Protein AF-A0A7Y6PIR7-F1 (afdb_monomer_lite)

Secondary structure (DSSP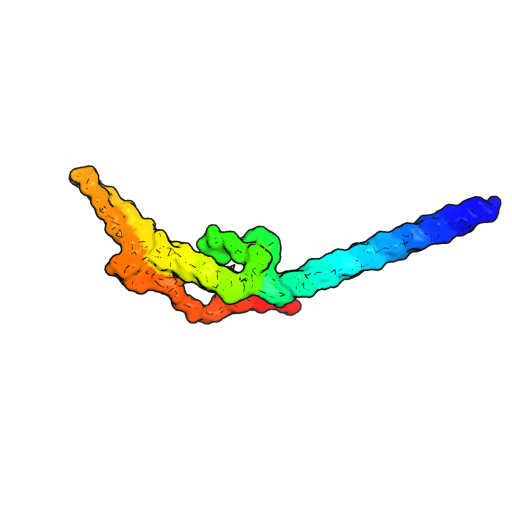, 8-state):
-HHHHHHHHHHHHHHHHHHHHHHHHHHHHHHHTSSSPPTT-EETTEE-TT--HHHHHHHHHHHHHT-EEEEE-TTS-EEEEEGGGGT------SHHHHHHHHH--

pLDDT: mean 92.65, std 8.77, range [52.0, 98.62]

Radius of gyration: 25.63 Å; chains: 1; bounding box: 66×21×73 Å

Sequence (105 aa):
KKGKKTGIKIALGITGAVIILAAAGYGAGAYYYKDKFFKGTTINHIACENMTVEQAEDLIRKKVEDYSIRVQFRNDQTREIKGQDISYAYVSDGSVQKLLDDQNP

Structure (mmCIF, N/CA/C/O backbone):
data_AF-A0A7Y6PIR7-F1
#
_entry.id   AF-A0A7Y6PIR7-F1
#
loop_
_atom_site.group_PDB
_atom_site.id
_atom_site.type_symbol
_atom_site.label_atom_id
_atom_site.label_alt_id
_atom_site.label_comp_id
_atom_site.label_asym_id
_atom_site.label_entity_id
_atom_site.label_seq_id
_atom_site.pdbx_PDB_ins_code
_atom_site.Cartn_x
_atom_site.Cartn_y
_atom_site.Cartn_z
_atom_site.occupancy
_atom_site.B_iso_or_equiv
_atom_site.auth_seq_id
_atom_site.auth_comp_id
_atom_site.auth_asym_id
_atom_site.auth_atom_id
_atom_site.pdbx_PDB_model_num
ATOM 1 N N . LYS A 1 1 ? 22.789 4.640 -53.531 1.00 52.00 1 LYS A N 1
ATOM 2 C CA . LYS A 1 1 ? 23.089 3.632 -52.468 1.00 52.00 1 LYS A CA 1
ATOM 3 C C . LYS A 1 1 ? 23.596 4.226 -51.135 1.00 52.00 1 LYS A C 1
ATOM 5 O O . LYS A 1 1 ? 23.262 3.646 -50.110 1.00 52.00 1 LYS A O 1
ATOM 10 N N . LYS A 1 2 ? 24.346 5.349 -51.096 1.00 53.69 2 LYS A N 1
ATOM 11 C CA . LYS A 1 2 ? 24.838 5.976 -49.839 1.00 53.69 2 LYS A CA 1
ATOM 12 C C . LYS A 1 2 ? 23.719 6.458 -48.890 1.00 53.69 2 LYS A C 1
ATOM 14 O O . LYS A 1 2 ? 23.734 6.070 -47.729 1.00 53.69 2 LYS A O 1
ATOM 19 N N . GLY A 1 3 ? 22.706 7.178 -49.387 1.00 60.72 3 GLY A N 1
ATOM 20 C CA . GLY A 1 3 ? 21.597 7.690 -48.555 1.00 60.72 3 GLY A CA 1
ATOM 21 C C . GLY A 1 3 ? 20.765 6.610 -47.847 1.00 60.72 3 GLY A C 1
ATOM 22 O O . GLY A 1 3 ? 20.400 6.778 -46.690 1.00 60.72 3 GLY A O 1
ATOM 23 N N . LYS A 1 4 ? 20.569 5.443 -48.485 1.00 62.88 4 LYS A N 1
ATOM 24 C CA . LYS A 1 4 ? 19.863 4.295 -47.881 1.00 62.88 4 LYS A CA 1
ATOM 25 C C . LYS A 1 4 ? 20.600 3.749 -46.649 1.00 62.88 4 LYS A C 1
ATOM 27 O O . LYS A 1 4 ? 19.962 3.390 -45.670 1.00 62.88 4 LYS A O 1
ATOM 32 N N . LYS A 1 5 ? 21.940 3.730 -46.665 1.00 67.31 5 LYS A N 1
ATOM 33 C CA . LYS A 1 5 ? 22.758 3.282 -45.522 1.00 67.31 5 LYS A CA 1
ATOM 34 C C . LYS A 1 5 ? 22.767 4.304 -44.379 1.00 67.31 5 LYS A C 1
ATOM 36 O O . LYS A 1 5 ? 22.776 3.899 -43.224 1.00 67.31 5 LYS A O 1
ATOM 41 N N . THR A 1 6 ? 22.741 5.603 -44.686 1.00 75.75 6 THR A N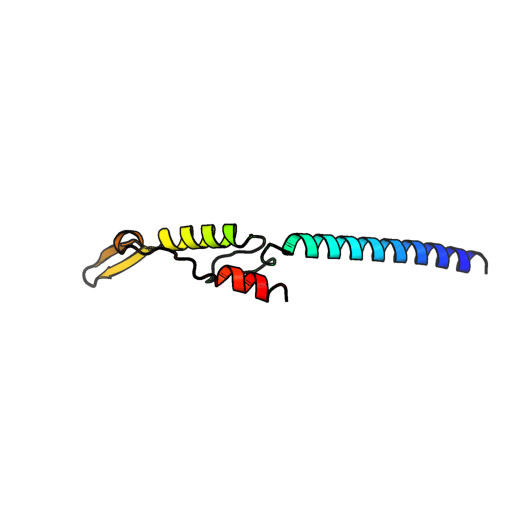 1
ATOM 42 C CA . THR A 1 6 ? 22.640 6.669 -43.672 1.00 75.75 6 THR A CA 1
ATOM 43 C C . THR A 1 6 ? 21.272 6.668 -42.991 1.00 75.75 6 THR A C 1
ATOM 45 O O . THR A 1 6 ? 21.215 6.710 -41.767 1.00 75.75 6 THR A O 1
ATOM 48 N N . GLY A 1 7 ? 20.183 6.514 -43.755 1.00 80.19 7 GLY A N 1
ATOM 49 C CA . GLY A 1 7 ? 18.832 6.388 -43.197 1.00 80.19 7 GLY A CA 1
ATOM 50 C C . GLY A 1 7 ? 18.678 5.180 -42.268 1.00 80.19 7 GLY A C 1
ATOM 51 O O . GLY A 1 7 ? 18.121 5.314 -41.185 1.00 80.19 7 GLY A O 1
ATOM 52 N N . ILE A 1 8 ? 19.257 4.027 -42.630 1.00 86.69 8 ILE A N 1
ATOM 53 C CA . ILE A 1 8 ? 19.265 2.829 -41.771 1.00 86.69 8 ILE A CA 1
ATOM 54 C C . ILE A 1 8 ? 20.022 3.078 -40.455 1.00 86.69 8 ILE A C 1
ATOM 56 O O . ILE A 1 8 ? 19.552 2.664 -39.402 1.00 86.69 8 ILE A O 1
ATOM 60 N N . LYS A 1 9 ? 21.166 3.775 -40.480 1.00 87.12 9 LYS A N 1
ATOM 61 C CA . LYS A 1 9 ? 21.930 4.095 -39.258 1.00 87.12 9 LYS A CA 1
ATOM 62 C C . LYS A 1 9 ? 21.167 5.027 -38.313 1.00 87.12 9 LYS A C 1
ATOM 64 O O . LYS A 1 9 ? 21.190 4.807 -37.109 1.00 87.12 9 LYS A O 1
ATOM 69 N N . ILE A 1 10 ? 20.494 6.042 -38.858 1.00 90.19 10 ILE A N 1
ATOM 70 C CA . ILE A 1 10 ? 19.666 6.966 -38.067 1.00 90.19 10 ILE A CA 1
ATOM 71 C C . ILE A 1 10 ? 18.476 6.215 -37.463 1.00 90.19 10 ILE A C 1
ATOM 73 O O . ILE A 1 10 ? 18.231 6.337 -36.266 1.00 90.19 10 ILE A O 1
ATOM 77 N N . ALA A 1 11 ? 17.791 5.387 -38.258 1.00 90.62 11 ALA A N 1
ATOM 78 C CA . ALA A 1 11 ? 16.684 4.566 -37.775 1.00 90.62 11 ALA A CA 1
ATOM 79 C C . ALA A 1 11 ? 17.122 3.639 -36.629 1.00 90.62 11 ALA A C 1
ATOM 81 O O . ALA A 1 11 ? 16.477 3.626 -35.589 1.00 90.62 11 ALA A O 1
ATOM 82 N N . LEU A 1 12 ? 18.261 2.949 -36.766 1.00 92.00 12 LEU A N 1
ATOM 83 C CA . LEU A 1 12 ? 18.822 2.106 -35.703 1.00 92.00 12 LEU A CA 1
ATOM 84 C C . LEU A 1 12 ? 19.160 2.896 -34.431 1.00 92.00 12 LEU A C 1
ATOM 86 O O . LEU A 1 12 ? 18.915 2.401 -33.334 1.00 92.00 12 LEU A O 1
ATOM 90 N N . GLY A 1 13 ? 19.688 4.117 -34.562 1.00 94.69 13 GLY A N 1
ATOM 91 C CA . GLY A 1 13 ? 19.960 4.991 -33.418 1.00 94.69 13 GLY A CA 1
ATOM 92 C C . GLY A 1 13 ? 18.688 5.378 -32.661 1.00 94.69 13 GLY A C 1
ATOM 93 O O . GLY A 1 13 ? 18.645 5.276 -31.437 1.00 94.69 13 GLY A O 1
ATOM 94 N N . ILE A 1 14 ? 17.630 5.750 -33.388 1.00 95.12 14 ILE A N 1
ATOM 95 C CA . ILE A 1 14 ? 16.325 6.080 -32.798 1.00 95.12 14 ILE A CA 1
ATOM 96 C C . ILE A 1 14 ? 15.714 4.845 -32.133 1.00 95.12 14 ILE A C 1
ATOM 98 O O . ILE A 1 14 ? 15.291 4.918 -30.983 1.00 95.12 14 ILE A O 1
ATOM 102 N N . THR A 1 15 ? 15.706 3.698 -32.817 1.00 95.75 15 THR A N 1
ATOM 103 C CA . THR A 1 15 ? 15.188 2.447 -32.250 1.00 95.75 15 THR A CA 1
ATOM 104 C C . THR A 1 15 ? 15.946 2.055 -30.982 1.00 95.75 15 THR A C 1
ATOM 106 O O . THR A 1 15 ? 15.318 1.699 -29.989 1.00 95.75 15 THR A O 1
ATOM 109 N N . GLY A 1 16 ? 17.276 2.186 -30.973 1.00 96.88 16 GLY A N 1
ATOM 110 C CA . GLY A 1 16 ? 18.091 1.944 -29.782 1.00 96.88 16 GLY A CA 1
ATOM 111 C C . GLY A 1 16 ? 17.726 2.870 -28.621 1.00 96.88 16 GLY A C 1
ATOM 112 O O . GLY A 1 16 ? 17.526 2.399 -27.504 1.00 96.88 16 GLY A O 1
ATOM 113 N N . ALA A 1 17 ? 17.563 4.169 -28.883 1.00 96.88 17 ALA A N 1
ATOM 114 C CA . ALA A 1 17 ? 17.153 5.133 -27.863 1.00 96.88 17 ALA A CA 1
ATOM 115 C C . ALA A 1 17 ? 15.765 4.812 -27.279 1.00 96.88 17 ALA A C 1
ATOM 117 O O . ALA A 1 17 ? 15.588 4.859 -26.064 1.00 96.88 17 ALA A O 1
ATOM 118 N N . VAL A 1 18 ? 14.797 4.424 -28.117 1.00 97.56 18 VAL A N 1
ATOM 119 C CA . VAL A 1 18 ? 13.450 4.027 -27.668 1.00 97.56 18 VAL A CA 1
ATOM 120 C C . VAL A 1 18 ? 13.504 2.794 -26.765 1.00 97.56 18 VAL A C 1
ATOM 122 O O . VAL A 1 18 ? 12.850 2.780 -25.726 1.00 97.56 18 VAL A O 1
ATOM 125 N N . ILE A 1 19 ? 14.306 1.783 -27.115 1.00 97.81 19 ILE A N 1
ATOM 126 C CA . ILE A 1 19 ? 14.468 0.575 -26.289 1.00 97.81 19 ILE A CA 1
ATOM 127 C C . ILE A 1 19 ? 15.065 0.926 -24.922 1.00 97.81 19 ILE A C 1
ATOM 129 O O . ILE A 1 19 ? 14.572 0.449 -23.903 1.00 97.81 19 ILE A O 1
ATOM 133 N N . ILE A 1 20 ? 16.088 1.785 -24.885 1.00 97.88 20 ILE A N 1
ATOM 134 C CA . ILE A 1 20 ? 16.714 2.221 -23.628 1.00 97.88 20 ILE A CA 1
ATOM 135 C C . ILE A 1 20 ? 15.701 2.962 -22.748 1.00 97.88 20 ILE A C 1
ATOM 137 O O . ILE A 1 20 ? 15.605 2.678 -21.556 1.00 97.88 20 ILE A O 1
ATOM 141 N N . LEU A 1 21 ? 14.914 3.873 -23.327 1.00 97.81 21 LEU A N 1
ATOM 142 C CA . LEU A 1 21 ? 13.882 4.606 -22.590 1.00 97.81 21 LEU A CA 1
ATOM 143 C C . LEU A 1 21 ? 12.775 3.680 -22.072 1.00 97.81 21 LEU A C 1
ATOM 145 O O . LEU A 1 21 ? 12.345 3.828 -20.930 1.00 97.81 21 LEU A O 1
ATOM 149 N N . ALA A 1 22 ? 12.348 2.701 -22.871 1.00 97.50 22 ALA A N 1
ATOM 150 C CA . ALA A 1 22 ? 11.367 1.708 -22.449 1.00 97.50 22 ALA A CA 1
ATOM 151 C C . ALA A 1 22 ? 11.895 0.843 -21.292 1.00 97.50 22 ALA A C 1
ATOM 153 O O . ALA A 1 22 ? 11.189 0.645 -20.304 1.00 97.50 22 ALA A O 1
ATOM 154 N N . ALA A 1 23 ? 13.149 0.386 -21.371 1.00 97.69 23 ALA A N 1
ATOM 155 C CA . ALA A 1 23 ? 13.791 -0.381 -20.306 1.00 97.69 23 ALA A CA 1
ATOM 156 C C . ALA A 1 23 ? 13.934 0.440 -19.014 1.00 97.69 23 ALA A C 1
ATOM 158 O O . ALA A 1 23 ? 13.648 -0.065 -17.930 1.00 97.69 23 ALA A O 1
ATOM 159 N N . ALA A 1 24 ? 14.314 1.717 -19.124 1.00 97.62 24 ALA A N 1
ATOM 160 C CA . ALA A 1 24 ? 14.389 2.626 -17.983 1.00 97.62 24 ALA A CA 1
ATOM 161 C C . ALA A 1 24 ? 13.009 2.856 -17.345 1.00 97.62 24 ALA A C 1
ATOM 163 O O . ALA A 1 24 ? 12.883 2.787 -16.124 1.00 97.62 24 ALA A O 1
ATOM 164 N N . GLY A 1 25 ? 11.970 3.069 -18.159 1.00 97.50 25 GLY A N 1
ATOM 165 C CA . GLY A 1 25 ? 10.593 3.222 -17.683 1.00 97.50 25 GLY A CA 1
ATOM 166 C C . GLY A 1 25 ? 10.079 1.973 -16.964 1.00 97.50 25 GLY A C 1
ATOM 167 O O . GLY A 1 25 ? 9.526 2.078 -15.871 1.00 97.50 25 GLY A O 1
ATOM 168 N N . TYR A 1 26 ? 10.327 0.789 -17.530 1.00 96.25 26 TYR A N 1
ATOM 169 C CA . TYR A 1 26 ? 9.986 -0.483 -16.893 1.00 96.25 26 TYR A CA 1
ATOM 170 C C . TYR A 1 26 ? 10.727 -0.668 -15.564 1.00 96.25 26 TYR A C 1
ATOM 172 O O . TYR A 1 26 ? 10.103 -0.979 -14.553 1.00 96.25 26 TYR A O 1
ATOM 180 N N . GLY A 1 27 ? 12.041 -0.424 -15.542 1.00 97.56 27 GLY A N 1
ATOM 181 C CA . GLY A 1 27 ? 12.855 -0.540 -14.331 1.00 97.56 27 GLY A CA 1
ATOM 182 C C . GLY A 1 27 ? 12.411 0.418 -13.224 1.00 97.56 27 GLY A C 1
ATOM 183 O O . GLY A 1 27 ? 12.318 0.015 -12.067 1.00 97.56 27 GLY A O 1
ATOM 184 N N . ALA A 1 28 ? 12.069 1.661 -13.574 1.00 97.06 28 ALA A N 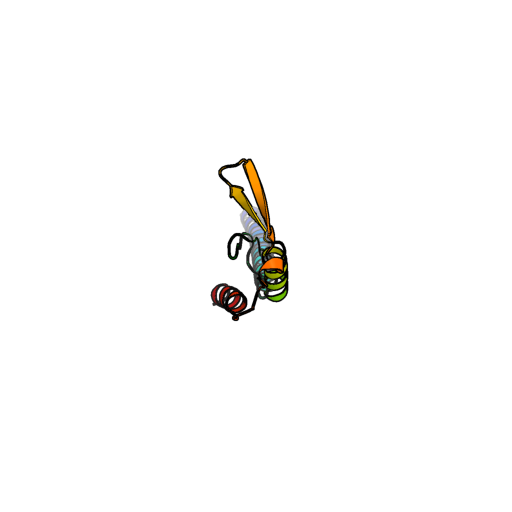1
ATOM 185 C CA . ALA A 1 28 ? 11.531 2.631 -12.626 1.00 97.06 28 ALA A CA 1
ATOM 186 C C . ALA A 1 28 ? 10.180 2.179 -12.046 1.00 97.06 28 ALA A C 1
ATOM 188 O O . ALA A 1 28 ? 9.977 2.266 -10.837 1.00 97.06 28 ALA A O 1
ATOM 189 N N . GLY A 1 29 ? 9.282 1.652 -12.885 1.00 96.38 29 GLY A N 1
ATOM 190 C CA . GLY A 1 29 ? 7.997 1.105 -12.442 1.00 96.38 29 GLY A CA 1
ATOM 191 C C . GLY A 1 29 ? 8.157 -0.112 -11.529 1.00 96.38 29 GLY A C 1
ATOM 192 O O . GLY A 1 29 ? 7.569 -0.151 -10.452 1.00 96.38 29 GLY A O 1
ATOM 193 N N . ALA A 1 30 ? 9.004 -1.068 -11.918 1.00 95.38 30 ALA A N 1
ATOM 194 C CA . ALA A 1 30 ? 9.300 -2.255 -11.120 1.00 95.38 30 ALA A CA 1
ATOM 195 C C . ALA A 1 30 ? 9.899 -1.891 -9.753 1.00 95.38 30 ALA A C 1
ATOM 197 O O . ALA A 1 30 ? 9.517 -2.459 -8.735 1.00 95.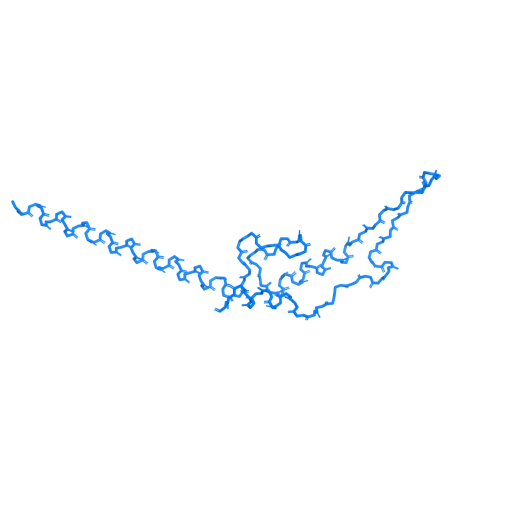38 30 ALA A O 1
ATOM 198 N N . TYR A 1 31 ? 10.801 -0.906 -9.709 1.00 96.38 31 TYR A N 1
ATOM 199 C CA . TYR A 1 31 ? 11.353 -0.413 -8.450 1.00 96.38 31 TYR A CA 1
ATOM 200 C C . TYR A 1 31 ? 10.297 0.296 -7.592 1.00 96.38 31 TYR A C 1
ATOM 202 O O . TYR A 1 31 ? 10.253 0.085 -6.384 1.00 96.38 31 TYR A O 1
ATOM 210 N N . TYR A 1 32 ? 9.428 1.107 -8.203 1.00 97.50 32 TYR A N 1
ATOM 211 C CA . TYR A 1 32 ? 8.388 1.853 -7.492 1.00 97.50 32 TYR A CA 1
ATOM 212 C C . TYR A 1 32 ? 7.362 0.948 -6.796 1.00 97.50 32 TYR A C 1
ATOM 214 O O . TYR A 1 32 ? 6.974 1.250 -5.667 1.00 97.50 32 TYR A O 1
ATOM 222 N N . TYR A 1 33 ? 6.951 -0.143 -7.454 1.00 97.69 33 TYR A N 1
ATOM 223 C CA . TYR A 1 33 ? 5.963 -1.106 -6.947 1.00 97.69 33 TYR A CA 1
ATOM 224 C C . TYR A 1 33 ? 6.566 -2.309 -6.212 1.00 97.69 33 TYR A C 1
ATOM 226 O O . TYR A 1 33 ? 5.840 -3.209 -5.798 1.00 97.69 33 TYR A O 1
ATOM 234 N N . LYS A 1 34 ? 7.885 -2.317 -5.991 1.00 96.12 34 LYS A N 1
ATOM 235 C CA . LYS A 1 34 ? 8.552 -3.358 -5.199 1.00 96.12 34 LYS A CA 1
ATOM 236 C C . LYS A 1 34 ? 7.962 -3.481 -3.789 1.00 96.12 34 LYS A C 1
ATOM 238 O O . LYS A 1 34 ? 7.881 -4.575 -3.249 1.00 96.12 34 LYS A O 1
ATOM 243 N N . ASP A 1 35 ? 7.592 -2.354 -3.194 1.00 97.50 35 ASP A N 1
ATOM 244 C CA . ASP A 1 35 ? 7.068 -2.238 -1.831 1.00 97.50 35 ASP A CA 1
ATOM 245 C C . ASP A 1 35 ? 5.672 -1.597 -1.789 1.00 97.50 35 ASP A C 1
ATOM 247 O O . ASP A 1 35 ? 5.192 -1.245 -0.712 1.00 97.50 35 ASP A O 1
ATOM 251 N N . LYS A 1 36 ? 5.030 -1.412 -2.951 1.00 98.50 36 LYS A N 1
ATOM 252 C CA . LYS A 1 36 ? 3.729 -0.745 -3.079 1.00 98.50 36 LYS A CA 1
ATOM 253 C C . LYS A 1 36 ? 2.754 -1.573 -3.892 1.00 98.50 36 LYS A C 1
ATOM 255 O O . LYS A 1 36 ? 3.118 -2.189 -4.893 1.00 98.50 36 LYS A O 1
ATOM 260 N N . PHE A 1 37 ? 1.485 -1.501 -3.523 1.00 98.56 37 PHE A N 1
ATOM 261 C CA . PHE A 1 37 ? 0.416 -2.069 -4.331 1.00 98.56 37 PHE A CA 1
ATOM 262 C C . PHE A 1 37 ? 0.296 -1.366 -5.685 1.00 98.56 37 PHE A C 1
ATOM 264 O O . PHE A 1 37 ? 0.449 -0.144 -5.777 1.00 98.56 37 PHE A O 1
ATOM 271 N N . PHE A 1 38 ? -0.017 -2.129 -6.732 1.00 98.19 38 PHE A N 1
ATOM 272 C CA . PHE A 1 38 ? -0.227 -1.596 -8.072 1.00 98.19 38 PHE A CA 1
ATOM 273 C C . PHE A 1 38 ? -1.351 -0.557 -8.130 1.00 98.19 38 PHE A C 1
ATOM 275 O O . PHE A 1 38 ? -2.266 -0.508 -7.302 1.00 98.19 38 PHE A O 1
ATOM 282 N N . LYS A 1 39 ? -1.287 0.289 -9.161 1.00 97.62 39 LYS A N 1
ATOM 283 C CA . LYS A 1 39 ? -2.390 1.181 -9.510 1.00 97.62 39 LYS A CA 1
ATOM 284 C C . LYS A 1 39 ? -3.686 0.382 -9.692 1.00 97.62 39 LYS A C 1
ATOM 286 O O . LYS A 1 39 ? -3.691 -0.630 -10.387 1.00 97.62 39 LYS A O 1
ATOM 291 N N . GLY A 1 40 ? -4.781 0.866 -9.112 1.00 97.44 40 GLY A N 1
ATOM 292 C CA . GLY A 1 40 ? -6.091 0.221 -9.137 1.00 97.44 40 GLY A CA 1
ATOM 293 C C . GLY A 1 40 ? -6.317 -0.850 -8.065 1.00 97.44 40 GLY A C 1
ATOM 294 O O . GLY A 1 40 ? -7.425 -1.379 -7.998 1.00 97.44 40 GLY A O 1
ATOM 295 N N . THR A 1 41 ? -5.331 -1.170 -7.217 1.00 98.12 41 THR A N 1
ATOM 296 C CA . THR A 1 41 ? -5.521 -2.149 -6.137 1.00 98.12 41 THR A CA 1
ATOM 297 C C . THR A 1 41 ? -6.523 -1.646 -5.097 1.00 98.12 41 THR A C 1
ATOM 299 O O . THR A 1 41 ? -6.386 -0.557 -4.531 1.00 98.12 41 THR A O 1
ATOM 302 N N . THR A 1 42 ? -7.515 -2.485 -4.800 1.00 97.81 42 THR A N 1
ATOM 303 C CA . THR A 1 42 ? -8.480 -2.277 -3.717 1.00 97.81 42 THR A CA 1
ATOM 304 C C . THR A 1 42 ? -8.478 -3.469 -2.771 1.00 97.81 42 THR A C 1
ATOM 306 O O . THR A 1 42 ? -8.626 -4.602 -3.227 1.00 97.81 42 THR A O 1
ATOM 309 N N . ILE A 1 43 ? -8.390 -3.220 -1.467 1.00 96.31 43 ILE A N 1
ATOM 310 C CA . ILE A 1 43 ? -8.478 -4.244 -0.419 1.00 96.31 43 ILE A CA 1
ATOM 311 C C . ILE A 1 43 ? -9.771 -3.993 0.348 1.00 96.31 43 ILE A C 1
ATOM 313 O O . ILE A 1 43 ? -9.964 -2.904 0.877 1.00 96.31 43 ILE A O 1
ATOM 317 N N . ASN A 1 44 ? -10.692 -4.961 0.375 1.00 91.19 44 ASN A N 1
ATOM 318 C CA . ASN A 1 44 ? -12.006 -4.809 1.021 1.00 91.19 44 ASN A CA 1
ATOM 319 C C . ASN A 1 44 ? -12.738 -3.506 0.624 1.00 91.19 44 ASN A C 1
ATOM 321 O O . ASN A 1 44 ? -13.278 -2.800 1.472 1.00 91.19 44 ASN A O 1
ATOM 325 N N . HIS A 1 45 ? -12.732 -3.171 -0.673 1.00 93.75 45 HIS A N 1
ATOM 326 C CA . HIS A 1 45 ? -13.295 -1.932 -1.247 1.00 93.75 45 HIS A CA 1
ATOM 327 C C . HIS A 1 45 ? -12.606 -0.618 -0.837 1.00 93.75 45 HIS A C 1
ATOM 329 O O . HIS A 1 45 ? -13.067 0.462 -1.204 1.00 93.75 45 HIS A O 1
ATOM 335 N N . ILE A 1 46 ? -11.482 -0.686 -0.129 1.00 95.56 46 ILE A N 1
ATOM 336 C CA . ILE A 1 46 ? -10.649 0.465 0.213 1.00 95.56 46 ILE A CA 1
ATOM 337 C C . ILE A 1 46 ? -9.563 0.589 -0.856 1.00 95.56 46 ILE A C 1
ATOM 339 O O . ILE A 1 46 ? -8.866 -0.378 -1.155 1.00 95.56 46 ILE A O 1
ATOM 343 N N . ALA A 1 47 ? -9.444 1.767 -1.472 1.00 97.81 47 ALA A N 1
ATOM 344 C CA . ALA A 1 47 ? -8.419 2.032 -2.478 1.00 97.81 47 ALA A CA 1
ATOM 345 C C . ALA A 1 47 ? -7.036 2.098 -1.814 1.00 97.81 47 ALA A C 1
ATOM 347 O O . ALA A 1 47 ? -6.751 3.036 -1.071 1.00 97.81 47 ALA A O 1
ATOM 348 N N . CYS A 1 48 ? -6.197 1.103 -2.099 1.00 98.19 48 CYS A N 1
ATOM 349 C CA . CYS A 1 48 ? -4.858 0.942 -1.526 1.00 98.19 48 CYS A CA 1
ATOM 350 C C . CYS A 1 48 ? -3.761 1.068 -2.594 1.00 98.19 48 CYS A C 1
ATOM 352 O O . CYS A 1 48 ? -2.625 0.661 -2.380 1.00 98.19 48 CYS A O 1
ATOM 354 N N . GLU A 1 49 ? -4.095 1.603 -3.768 1.00 98.38 49 GLU A N 1
ATOM 355 C CA . GLU A 1 49 ? -3.153 1.781 -4.866 1.00 98.38 49 GLU A CA 1
ATOM 356 C C . GLU A 1 49 ? -1.971 2.682 -4.497 1.00 98.38 49 GLU A C 1
ATOM 358 O O . GLU A 1 49 ? -2.135 3.718 -3.853 1.00 98.38 49 GLU A O 1
ATOM 363 N N . ASN A 1 50 ? -0.776 2.319 -4.970 1.00 98.31 50 ASN A N 1
ATOM 364 C CA . ASN A 1 50 ? 0.471 3.047 -4.724 1.00 98.31 50 ASN A CA 1
ATOM 365 C C . ASN A 1 50 ? 0.839 3.192 -3.236 1.00 98.31 50 ASN A C 1
ATOM 367 O O . ASN A 1 50 ? 1.665 4.039 -2.893 1.00 98.31 50 ASN A O 1
ATOM 371 N N . MET A 1 51 ? 0.234 2.393 -2.355 1.00 98.62 51 MET A N 1
ATOM 372 C CA . MET A 1 51 ? 0.514 2.400 -0.921 1.00 98.62 51 MET A CA 1
ATOM 373 C C . MET A 1 51 ? 1.446 1.260 -0.549 1.00 98.62 51 MET A C 1
ATOM 375 O O . MET A 1 51 ? 1.361 0.173 -1.123 1.00 98.62 51 MET A O 1
ATOM 379 N N . THR A 1 52 ? 2.298 1.498 0.443 1.00 98.56 52 THR A N 1
ATOM 380 C CA . THR A 1 52 ? 2.972 0.418 1.167 1.00 98.56 52 THR A CA 1
ATOM 381 C C . THR A 1 52 ? 1.968 -0.367 2.014 1.00 98.56 52 THR A C 1
ATOM 383 O O . THR A 1 52 ? 0.844 0.088 2.243 1.00 98.56 52 THR A O 1
ATOM 386 N N . VAL A 1 53 ? 2.372 -1.535 2.518 1.00 98.25 53 VAL A N 1
ATOM 387 C CA . VAL A 1 53 ? 1.551 -2.328 3.452 1.00 98.25 53 VAL A CA 1
ATOM 388 C C . VAL A 1 53 ? 1.159 -1.497 4.671 1.00 98.25 53 VAL A C 1
ATOM 390 O O . VAL A 1 53 ? -0.022 -1.413 4.979 1.00 98.25 53 VAL A O 1
ATOM 393 N N . GLU A 1 54 ? 2.113 -0.802 5.292 1.00 98.31 54 GLU A N 1
ATOM 394 C CA . GLU A 1 54 ? 1.864 0.081 6.443 1.00 98.31 54 GLU A CA 1
ATOM 395 C C . GLU A 1 54 ? 0.810 1.155 6.131 1.00 98.31 54 GLU A C 1
ATOM 397 O O . GLU A 1 54 ? -0.164 1.315 6.862 1.00 98.31 54 GLU A O 1
ATOM 402 N N . GLN A 1 55 ? 0.949 1.842 4.994 1.00 98.44 55 GLN A N 1
ATOM 403 C CA . GLN A 1 55 ? -0.004 2.871 4.570 1.00 98.44 55 GLN A CA 1
ATOM 404 C C . GLN A 1 55 ? -1.403 2.298 4.305 1.00 98.44 55 GLN A C 1
ATOM 406 O O . GLN A 1 55 ? -2.405 2.929 4.651 1.00 98.44 55 GLN A O 1
ATOM 411 N N . ALA A 1 56 ? -1.478 1.113 3.693 1.00 98.19 56 ALA A N 1
ATOM 412 C CA . ALA A 1 56 ? -2.736 0.426 3.443 1.00 98.19 56 ALA A CA 1
ATOM 413 C C . ALA A 1 56 ? -3.403 -0.005 4.756 1.00 98.19 56 ALA A C 1
ATOM 415 O O . ALA A 1 56 ? -4.590 0.255 4.942 1.00 98.19 56 ALA A O 1
ATOM 416 N N . GLU A 1 57 ? -2.654 -0.595 5.690 1.00 97.75 57 GLU A N 1
ATOM 417 C CA . GLU A 1 57 ? -3.167 -0.989 7.004 1.00 97.75 57 GLU A CA 1
ATOM 418 C C . GLU A 1 57 ? -3.671 0.206 7.814 1.00 97.75 57 GLU A C 1
ATOM 420 O O . GLU A 1 57 ? -4.750 0.137 8.403 1.00 97.75 57 GLU A O 1
ATOM 425 N N . ASP A 1 58 ? -2.947 1.324 7.805 1.00 97.00 58 ASP A N 1
ATOM 426 C CA . ASP A 1 58 ? -3.374 2.554 8.470 1.00 97.00 58 ASP A CA 1
ATOM 427 C C . ASP A 1 58 ? -4.660 3.122 7.871 1.00 97.00 58 ASP A C 1
ATOM 429 O O . ASP A 1 58 ? -5.541 3.600 8.595 1.00 97.00 58 ASP A O 1
ATOM 433 N N . LEU A 1 59 ? -4.798 3.075 6.544 1.00 97.00 59 LEU A N 1
ATOM 434 C CA . LEU A 1 59 ? -6.026 3.492 5.879 1.00 97.00 59 LEU A CA 1
ATOM 435 C C . LEU A 1 59 ? -7.192 2.559 6.226 1.00 97.00 59 LEU A C 1
ATOM 437 O O . LEU A 1 59 ? -8.286 3.042 6.527 1.00 97.00 59 LEU A O 1
ATOM 441 N N . ILE A 1 60 ? -6.963 1.244 6.212 1.00 95.62 60 ILE A N 1
ATOM 442 C CA . ILE A 1 60 ? -7.964 0.238 6.578 1.00 95.62 60 ILE A CA 1
ATOM 443 C C . ILE A 1 60 ? -8.413 0.448 8.022 1.00 95.62 60 ILE A C 1
ATOM 445 O O . ILE A 1 60 ? -9.613 0.548 8.271 1.00 95.62 60 ILE A O 1
ATOM 449 N N . ARG A 1 61 ? -7.471 0.617 8.954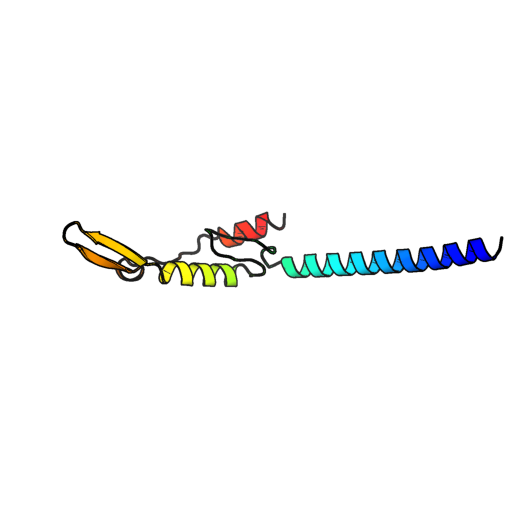 1.00 93.94 61 ARG A N 1
ATOM 450 C CA . ARG A 1 61 ? -7.746 0.916 10.362 1.00 93.94 61 ARG A CA 1
ATOM 451 C C . ARG A 1 61 ? -8.646 2.135 10.515 1.00 93.94 61 ARG A C 1
ATOM 453 O O . ARG A 1 61 ? -9.702 2.030 11.130 1.00 93.94 61 ARG A O 1
ATOM 460 N N . LYS A 1 62 ? -8.299 3.254 9.869 1.00 92.44 62 LYS A N 1
ATOM 461 C CA . LYS A 1 62 ? -9.118 4.479 9.898 1.00 92.44 62 LYS A CA 1
ATOM 462 C C . LYS A 1 62 ? -10.532 4.248 9.367 1.00 92.44 62 LYS A C 1
ATOM 464 O O . LYS A 1 62 ? -11.486 4.760 9.939 1.00 92.44 62 LYS A O 1
ATOM 469 N N . LYS A 1 63 ? -10.686 3.484 8.280 1.00 91.38 63 LYS A N 1
ATOM 470 C CA . LYS A 1 63 ? -12.003 3.179 7.692 1.00 91.38 63 LYS A CA 1
ATOM 471 C C . LYS A 1 63 ? -12.839 2.228 8.548 1.00 91.38 63 LYS A C 1
ATOM 473 O O . LYS A 1 63 ? -14.056 2.371 8.583 1.00 91.38 63 LYS A O 1
ATOM 478 N N . VAL A 1 64 ? -12.195 1.281 9.223 1.00 89.06 64 VAL A N 1
ATOM 479 C CA . VAL A 1 64 ? -12.829 0.343 10.157 1.00 89.06 64 VAL A CA 1
ATOM 480 C C . VAL A 1 64 ? -13.294 1.067 11.423 1.00 89.06 64 VAL A C 1
ATOM 482 O O . VAL A 1 64 ? -14.421 0.864 11.864 1.00 89.06 64 VAL A O 1
ATOM 485 N N . GLU A 1 65 ? -12.467 1.948 11.982 1.00 85.56 65 GLU A N 1
ATOM 486 C CA . GLU A 1 65 ? -12.766 2.665 13.229 1.00 85.56 65 GLU A CA 1
ATOM 487 C C . GLU A 1 65 ? -13.787 3.808 13.052 1.00 85.56 65 GLU A C 1
ATOM 489 O O . GLU A 1 65 ? -14.521 4.124 13.990 1.00 85.56 65 GLU A O 1
ATOM 494 N N . ASP A 1 66 ? -13.889 4.393 11.851 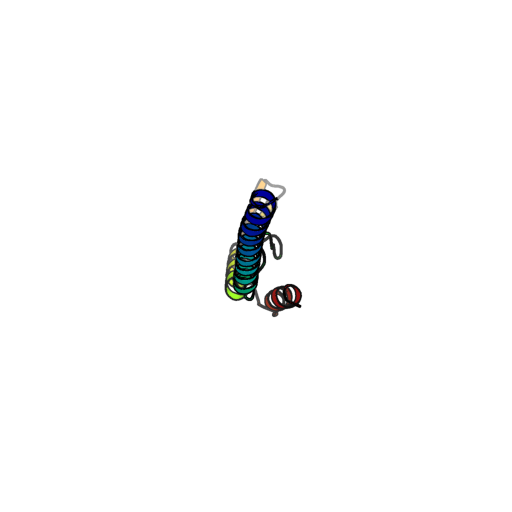1.00 87.81 66 ASP A N 1
ATOM 495 C CA . ASP A 1 66 ? -14.917 5.386 11.468 1.00 87.81 66 ASP A CA 1
ATOM 496 C C . ASP A 1 66 ? -16.248 4.739 11.021 1.00 87.81 66 ASP A C 1
ATOM 498 O O . ASP A 1 66 ? -17.163 5.396 10.522 1.00 87.81 66 ASP A O 1
ATOM 502 N N . TYR A 1 67 ? -16.381 3.420 11.170 1.00 87.62 67 TYR A N 1
ATOM 503 C CA . TYR A 1 67 ? -17.577 2.704 10.746 1.00 87.62 67 TYR A CA 1
ATOM 504 C C . TYR A 1 67 ? -18.801 3.081 11.594 1.00 87.62 67 TYR A C 1
ATOM 506 O O . TYR A 1 67 ? -18.728 3.186 12.820 1.00 87.62 67 TYR A O 1
ATOM 514 N N . SER A 1 68 ? -19.958 3.233 10.946 1.00 91.69 68 SER A N 1
ATOM 515 C CA . SER A 1 68 ? -21.238 3.437 11.628 1.00 91.69 68 SER A CA 1
ATOM 516 C C . SER A 1 68 ? -22.366 2.663 10.953 1.00 91.69 68 SER A C 1
ATOM 518 O O . SER A 1 68 ? -22.440 2.560 9.729 1.00 91.69 68 SER A O 1
ATOM 520 N N . ILE A 1 69 ? -23.266 2.120 11.772 1.00 92.44 69 ILE A N 1
ATOM 521 C CA . ILE A 1 69 ? -24.515 1.502 11.334 1.00 92.44 69 ILE A CA 1
ATOM 522 C C . ILE A 1 69 ? -25.661 2.375 11.817 1.00 92.44 69 ILE A C 1
ATOM 524 O O . ILE A 1 69 ? -25.797 2.638 13.011 1.00 92.44 69 ILE A O 1
ATOM 528 N N . ARG A 1 70 ? -26.534 2.777 10.895 1.00 93.81 70 ARG A N 1
ATOM 529 C CA . ARG A 1 70 ? -27.777 3.473 11.221 1.00 93.81 70 ARG A CA 1
ATOM 530 C C . ARG A 1 70 ? -28.950 2.504 11.144 1.00 93.81 70 ARG A C 1
ATOM 532 O O . ARG A 1 70 ? -29.235 1.957 10.084 1.00 93.81 70 ARG A O 1
ATOM 539 N N . VAL A 1 71 ? -29.639 2.315 12.264 1.00 93.44 71 VAL A N 1
ATOM 540 C CA . VAL A 1 71 ? -30.804 1.434 12.384 1.00 93.44 71 VAL A CA 1
ATOM 541 C C . VAL A 1 71 ? -32.062 2.288 12.481 1.00 93.44 71 VAL A C 1
ATOM 543 O O . VAL A 1 71 ? -32.207 3.081 13.414 1.00 93.44 71 VAL A O 1
ATOM 546 N N . GLN A 1 72 ? -32.970 2.115 11.520 1.00 94.81 72 GLN A N 1
ATOM 547 C CA . GLN A 1 72 ? -34.301 2.716 11.536 1.00 94.81 72 GLN A CA 1
ATOM 548 C C . GLN A 1 72 ? -35.303 1.720 12.126 1.00 94.81 72 GLN A C 1
ATOM 550 O O . GLN A 1 72 ? -35.449 0.596 11.647 1.00 94.81 72 GLN A O 1
ATOM 555 N N . PHE A 1 73 ? -35.987 2.133 13.184 1.00 93.75 73 PHE A N 1
ATOM 556 C CA . PHE A 1 73 ? -37.006 1.348 13.865 1.00 93.75 73 PHE A CA 1
ATOM 557 C C . PHE A 1 73 ? -38.396 1.654 13.294 1.00 93.75 73 PHE A C 1
ATOM 559 O O . PHE A 1 73 ? -38.626 2.684 12.666 1.00 93.75 73 PHE A O 1
ATOM 566 N N . ARG A 1 74 ? -39.354 0.753 13.548 1.00 92.62 74 ARG A N 1
ATOM 567 C CA . ARG A 1 74 ? -40.735 0.835 13.025 1.00 92.62 74 ARG A CA 1
ATOM 568 C C . ARG A 1 74 ? -41.526 2.065 13.498 1.00 92.62 74 ARG A C 1
ATOM 570 O O . ARG A 1 74 ? -42.572 2.344 12.935 1.00 92.62 74 ARG A O 1
ATOM 577 N N . ASN A 1 75 ? -41.070 2.745 14.545 1.00 93.56 75 ASN A N 1
ATOM 578 C CA . ASN A 1 75 ? -41.689 3.929 15.148 1.00 93.56 75 ASN A CA 1
ATOM 579 C C . ASN A 1 75 ? -40.979 5.233 14.738 1.00 93.56 75 ASN A C 1
ATOM 581 O O . ASN A 1 75 ? -40.928 6.171 15.530 1.00 93.56 75 ASN A O 1
ATOM 585 N N . ASP A 1 76 ? -40.345 5.243 13.563 1.00 89.00 76 ASP A N 1
ATOM 586 C CA . ASP A 1 76 ? -39.533 6.346 13.028 1.00 89.00 76 ASP A CA 1
ATOM 587 C C . ASP A 1 76 ? -38.331 6.757 13.897 1.00 89.00 76 ASP A C 1
ATOM 589 O O . ASP A 1 76 ? -37.642 7.737 13.608 1.00 89.00 76 ASP A O 1
ATOM 593 N N . GLN A 1 77 ? -38.003 5.987 14.939 1.00 94.19 77 GLN A N 1
ATOM 594 C CA . GLN A 1 77 ? -36.778 6.208 15.696 1.00 94.19 77 GLN A CA 1
ATOM 595 C C . GLN A 1 77 ? -35.571 5.746 14.890 1.00 94.19 77 GLN A C 1
ATOM 597 O O . GLN A 1 77 ? -35.573 4.679 14.281 1.00 94.19 77 GLN A O 1
ATOM 602 N N . THR A 1 78 ? -34.505 6.535 14.936 1.00 94.62 78 THR A N 1
ATOM 603 C CA . THR A 1 78 ? -33.216 6.185 14.345 1.00 94.62 78 THR A CA 1
ATOM 604 C C . THR A 1 78 ? -32.174 6.101 15.447 1.00 94.62 78 THR A C 1
ATOM 606 O O . THR A 1 78 ? -32.113 6.979 16.307 1.00 94.62 78 THR A O 1
ATOM 609 N N . ARG A 1 79 ? -31.346 5.055 15.427 1.00 93.38 79 ARG A N 1
ATOM 610 C CA . ARG A 1 79 ? -30.144 4.972 16.264 1.00 93.38 79 ARG A CA 1
ATOM 611 C C . ARG A 1 79 ? -28.926 4.730 15.396 1.00 93.38 79 ARG A C 1
ATOM 613 O O . ARG A 1 79 ? -28.987 3.966 14.437 1.00 93.38 79 ARG A O 1
ATOM 620 N N . GLU A 1 80 ? -27.836 5.385 15.749 1.00 94.94 80 GLU A N 1
ATOM 621 C CA . GLU A 1 80 ? -26.521 5.151 15.169 1.00 94.94 80 GLU A CA 1
ATOM 622 C C . GLU A 1 80 ? -25.708 4.311 16.155 1.00 94.94 80 GLU A C 1
ATOM 624 O O . GLU A 1 80 ? -25.737 4.577 17.354 1.00 94.94 80 GLU A O 1
ATOM 629 N N . ILE A 1 81 ? -25.042 3.280 15.646 1.00 92.31 81 ILE A N 1
ATOM 630 C CA . ILE A 1 81 ? -24.067 2.468 16.370 1.00 92.31 81 ILE A CA 1
ATOM 631 C C . ILE A 1 81 ? -22.736 2.717 15.681 1.00 92.31 81 ILE A C 1
ATOM 633 O O . ILE A 1 81 ? -22.567 2.350 14.515 1.00 92.31 81 ILE A O 1
ATOM 637 N N . LYS A 1 82 ? -21.806 3.361 16.375 1.00 91.62 82 LYS A N 1
ATOM 638 C CA . LYS A 1 82 ? -20.446 3.563 15.876 1.00 91.62 82 LYS A CA 1
ATOM 639 C C . LYS A 1 82 ? -19.611 2.327 16.172 1.00 91.62 82 LYS A C 1
ATOM 641 O O . LYS A 1 82 ? -19.862 1.622 17.146 1.00 91.62 82 LYS A O 1
ATOM 646 N N . GLY A 1 83 ? -18.576 2.083 15.374 1.00 88.00 83 GLY A N 1
ATOM 647 C CA . GLY A 1 83 ? -17.620 1.005 15.629 1.00 88.00 83 GLY A CA 1
ATOM 648 C C . GLY A 1 83 ? -17.035 1.084 17.044 1.00 88.00 83 GLY A C 1
ATOM 649 O O . GLY A 1 83 ? -16.936 0.076 17.737 1.00 88.00 83 GLY A O 1
ATOM 650 N N . GLN A 1 84 ? -16.775 2.303 17.522 1.00 87.31 84 GLN A N 1
ATOM 651 C CA . GLN A 1 84 ? -16.284 2.582 18.875 1.00 87.31 84 GLN A CA 1
ATOM 652 C C . GLN A 1 84 ? -17.241 2.093 19.978 1.00 87.31 84 GLN A C 1
ATOM 654 O O . GLN A 1 84 ? -16.775 1.587 20.997 1.00 87.31 84 GLN A O 1
ATOM 659 N N . ASP A 1 85 ? -18.559 2.161 19.757 1.00 90.81 85 ASP A N 1
ATOM 660 C CA . ASP A 1 85 ? -19.574 1.734 20.734 1.00 90.81 85 ASP A CA 1
ATOM 661 C C . ASP A 1 85 ? -19.547 0.215 20.975 1.00 90.81 85 ASP A C 1
ATOM 663 O O . ASP A 1 85 ? -20.014 -0.267 22.006 1.00 90.81 85 ASP A O 1
ATOM 667 N N . ILE A 1 86 ? -18.993 -0.545 20.026 1.00 90.12 86 ILE A N 1
ATOM 668 C CA . ILE A 1 86 ? -18.889 -2.010 20.063 1.00 90.12 86 ILE A CA 1
ATOM 669 C C . ILE A 1 86 ? -17.436 -2.501 20.069 1.00 90.12 86 ILE A C 1
ATOM 671 O O . ILE A 1 86 ? -17.189 -3.681 19.837 1.00 90.12 86 ILE A O 1
ATOM 675 N N . SER A 1 87 ? -16.471 -1.607 20.321 1.00 90.50 87 SER A N 1
ATOM 676 C CA . SER A 1 87 ? -15.032 -1.925 20.279 1.00 90.50 87 SER A CA 1
ATOM 677 C C . SER A 1 87 ? -14.583 -2.564 18.954 1.00 90.50 87 SER A C 1
ATOM 679 O O . SER A 1 87 ? -13.697 -3.417 18.929 1.00 90.50 87 SER A O 1
ATOM 681 N N . TYR A 1 88 ? -15.206 -2.165 17.843 1.00 90.19 88 TYR A N 1
ATOM 682 C CA . TYR A 1 88 ? -14.811 -2.598 16.510 1.00 90.19 88 TYR A CA 1
ATOM 683 C C . TYR A 1 88 ? -13.497 -1.923 16.121 1.00 90.19 88 TYR A C 1
ATOM 685 O O . TYR A 1 88 ? -13.424 -0.699 16.017 1.00 90.19 88 TYR A O 1
ATOM 693 N N . ALA A 1 89 ? -12.462 -2.734 15.925 1.00 91.25 89 ALA A N 1
ATOM 694 C CA . ALA A 1 89 ? -11.111 -2.281 15.636 1.00 91.25 89 ALA A CA 1
ATOM 695 C C . ALA A 1 89 ? -10.460 -3.174 14.580 1.00 91.25 89 ALA A C 1
ATOM 697 O O . ALA A 1 89 ? -10.736 -4.373 14.496 1.00 91.25 89 ALA A O 1
ATOM 698 N N . TYR A 1 90 ? -9.564 -2.585 13.792 1.00 91.44 90 TYR A N 1
ATOM 699 C CA . TYR A 1 90 ? -8.745 -3.342 12.856 1.00 91.44 90 TYR A CA 1
ATOM 700 C C . TYR A 1 90 ? -7.586 -4.022 13.589 1.00 91.44 90 TYR A C 1
ATOM 702 O O . TYR A 1 90 ? -6.780 -3.366 14.259 1.00 91.44 90 TYR A O 1
ATOM 710 N N . VAL A 1 91 ? -7.477 -5.335 13.406 1.00 93.62 91 VAL A N 1
ATOM 711 C CA . VAL A 1 91 ? -6.363 -6.150 13.890 1.00 93.62 91 VAL A CA 1
ATOM 712 C C . VAL A 1 91 ? -5.654 -6.719 12.672 1.00 93.62 91 VAL A C 1
ATOM 714 O O . VAL A 1 91 ? -6.265 -7.446 11.894 1.00 93.62 91 VAL A O 1
ATOM 717 N N . SER A 1 92 ? -4.378 -6.371 12.505 1.00 94.56 92 SER A N 1
ATOM 718 C CA . SER A 1 92 ? -3.564 -6.950 11.438 1.00 94.56 92 SER A CA 1
ATOM 719 C C . SER A 1 92 ? -3.365 -8.441 11.697 1.00 94.56 92 SER A C 1
ATOM 721 O O . SER A 1 92 ? -2.957 -8.842 12.788 1.00 94.56 92 SER A O 1
ATOM 723 N N . ASP A 1 93 ? -3.645 -9.252 10.684 1.00 95.50 93 ASP A N 1
ATOM 724 C CA . ASP A 1 93 ? -3.405 -10.696 10.651 1.00 95.50 93 ASP A CA 1
ATOM 725 C C . ASP A 1 93 ? -2.309 -11.075 9.635 1.00 95.50 93 ASP A C 1
ATOM 727 O O . ASP A 1 93 ? -2.093 -12.252 9.347 1.00 95.50 93 ASP A O 1
ATOM 731 N N . GLY A 1 94 ? -1.620 -10.076 9.072 1.00 97.19 94 GLY A N 1
ATOM 732 C CA . GLY A 1 94 ? -0.617 -10.252 8.022 1.00 97.19 94 GLY A CA 1
ATOM 733 C C . GLY A 1 94 ? -1.188 -10.495 6.619 1.00 97.19 94 GLY A C 1
ATOM 734 O O . GLY A 1 94 ? -0.413 -10.617 5.670 1.00 97.19 94 GLY A O 1
ATOM 735 N N . SER A 1 95 ? -2.512 -10.529 6.437 1.00 97.12 95 SER A N 1
ATOM 736 C CA . SER A 1 95 ? -3.127 -10.737 5.117 1.00 97.12 95 SER A CA 1
ATOM 737 C C . SER A 1 95 ? -2.778 -9.633 4.117 1.00 97.12 95 SER A C 1
ATOM 739 O O . SER A 1 95 ? -2.551 -9.929 2.947 1.00 97.12 95 SER A O 1
ATOM 741 N N . VAL A 1 96 ? -2.658 -8.378 4.562 1.00 97.69 96 VAL A N 1
ATOM 742 C CA . VAL A 1 96 ? -2.263 -7.252 3.698 1.00 97.69 96 VAL A CA 1
ATOM 743 C C . VAL A 1 96 ? -0.831 -7.427 3.191 1.00 97.69 96 VAL A C 1
ATOM 745 O O . VAL A 1 96 ? -0.581 -7.232 2.005 1.00 97.69 96 VAL A O 1
ATOM 748 N N . GLN A 1 97 ? 0.096 -7.865 4.048 1.00 97.94 97 GLN A N 1
ATOM 749 C CA . GLN A 1 97 ? 1.459 -8.189 3.617 1.00 97.94 97 GLN A CA 1
ATOM 750 C C . GLN A 1 97 ? 1.452 -9.324 2.593 1.00 97.94 97 GLN A C 1
ATOM 752 O O . GLN A 1 97 ? 2.060 -9.199 1.534 1.00 97.94 97 GLN A O 1
ATOM 757 N N . LYS A 1 98 ? 0.691 -10.387 2.867 1.00 97.81 98 LYS A N 1
ATOM 758 C CA . LYS A 1 98 ? 0.563 -11.518 1.949 1.00 97.81 98 LYS A CA 1
ATOM 759 C C . LYS A 1 98 ? 0.044 -11.097 0.571 1.00 97.81 98 LYS A C 1
ATOM 761 O O . LYS A 1 98 ? 0.540 -11.591 -0.432 1.00 97.81 98 LYS A O 1
ATOM 766 N N . LEU A 1 99 ? -0.903 -10.158 0.501 1.00 97.81 99 LEU A N 1
ATOM 767 C CA . LEU A 1 99 ? -1.378 -9.617 -0.778 1.00 97.81 99 LEU A CA 1
ATOM 768 C C . LEU A 1 99 ? -0.266 -8.909 -1.568 1.00 97.81 99 LEU A C 1
ATOM 770 O O . LEU A 1 99 ? -0.258 -8.988 -2.795 1.00 97.81 99 LEU A O 1
ATOM 774 N N . LEU A 1 100 ? 0.658 -8.212 -0.895 1.00 97.94 100 LEU A N 1
ATOM 775 C CA . LEU A 1 100 ? 1.800 -7.584 -1.564 1.00 97.94 100 LEU A CA 1
ATOM 776 C C . LEU A 1 100 ? 2.831 -8.627 -2.018 1.00 97.94 100 LEU A C 1
ATOM 778 O O . LEU A 1 100 ? 3.406 -8.482 -3.096 1.00 97.94 100 LEU A O 1
ATOM 782 N N . ASP A 1 101 ? 3.043 -9.675 -1.225 1.00 97.38 101 ASP A N 1
ATOM 783 C CA . ASP A 1 101 ? 3.937 -10.779 -1.580 1.00 97.38 101 ASP A CA 1
ATOM 784 C C . ASP A 1 101 ? 3.394 -11.541 -2.804 1.00 97.38 101 ASP A C 1
ATOM 786 O O . ASP A 1 101 ? 4.123 -11.761 -3.766 1.00 97.38 101 ASP A O 1
ATOM 790 N N . ASP A 1 102 ? 2.090 -11.844 -2.830 1.00 96.75 102 ASP A N 1
ATOM 791 C CA . ASP A 1 102 ? 1.413 -12.501 -3.959 1.00 96.75 102 ASP A CA 1
ATOM 792 C C . ASP A 1 102 ? 1.425 -11.629 -5.236 1.00 96.75 102 ASP A C 1
ATOM 794 O O . ASP A 1 102 ? 1.421 -12.150 -6.354 1.00 96.75 102 ASP A O 1
ATOM 798 N N . GLN A 1 103 ? 1.445 -10.297 -5.090 1.00 96.19 103 GLN A N 1
ATOM 799 C CA . GLN A 1 103 ? 1.594 -9.353 -6.205 1.00 96.19 103 GLN A CA 1
ATOM 800 C C . GLN A 1 103 ? 2.991 -9.425 -6.842 1.00 96.19 103 GLN A C 1
ATOM 802 O O . GLN A 1 103 ? 3.126 -9.205 -8.049 1.00 96.19 103 GLN A O 1
ATOM 807 N N . ASN A 1 104 ? 4.017 -9.709 -6.037 1.00 90.81 104 ASN A N 1
ATOM 808 C CA . ASN A 1 104 ? 5.425 -9.717 -6.421 1.00 90.81 104 ASN A CA 1
ATOM 809 C C . ASN A 1 104 ? 6.022 -11.140 -6.302 1.00 90.81 104 ASN A C 1
ATOM 811 O O . ASN A 1 104 ? 6.908 -11.343 -5.466 1.00 90.81 104 ASN A O 1
ATOM 815 N N . PRO A 1 105 ? 5.542 -12.113 -7.106 1.00 74.94 105 PRO A N 1
ATOM 816 C CA . PRO A 1 105 ? 5.941 -13.517 -7.002 1.00 74.94 105 PRO A CA 1
ATOM 817 C C . PRO A 1 105 ? 7.408 -13.778 -7.373 1.00 74.94 105 PRO A C 1
ATOM 819 O O . PRO A 1 105 ? 7.975 -13.027 -8.205 1.00 74.94 105 PRO A O 1
#

Foldseek 3Di:
DVVVVVVVVVVVVVVVVVVVVVVVVVVVVCVQLLQAADPPDDDPNHGRHSHGLVRSQVSVQVVQQQDWDWDQDPVRDIDIDGCVNVVGGDDDPCVSVVVSVVVVD

Organism: Phocaeicola vulgatus (NCBI:txid821)